Protein AF-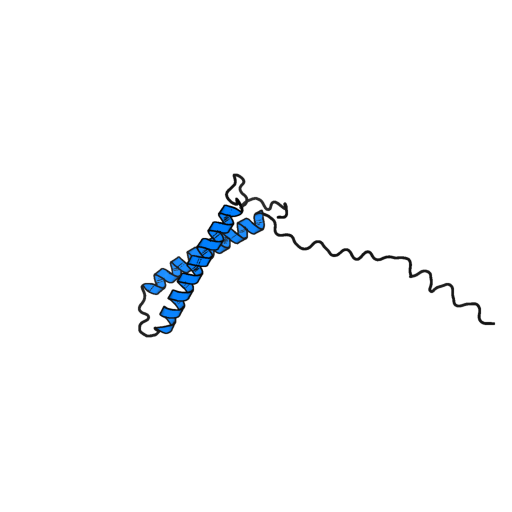A0A2D7N6R4-F1 (afdb_monomer)

Nearest PDB structures (foldseek):
  5n6x-assembly1_A  TM=8.632E-01  e=3.063E+00  Legionella pneumophila
  5n72-assembly1_A-2  TM=7.513E-01  e=3.063E+00  Legionella pneumophila
  6yvd-assembly1_D  TM=6.732E-01  e=7.021E+00  Saccharomyces cerevisiae S288C
  2p22-assembly1_B  TM=3.568E-01  e=1.518E+00  Saccharomyces cerevisiae

Foldseek 3Di:
DDDPDPDPVVVPPPDPPPPDDDPDQFQALLNLLVVLVVQLVVLVVLLVVLVVVVPDDPVVPVVVVVVSVVVNVVSVVSNVVSVVVNVVSVVVPPDPSVVDPDVHGD

Secondary structure (DSSP, 8-state):
----SSSSGGGGS------PPPPP-PPBHHHHHHHHHHHHHHHHHHHHHHHHHHTS--TT-HHHHHHHHHHHHHHHHHHHHHHHHHHHTTTTSSS-GGG-----B-

Radius of gyration: 28.55 Å; Cα contacts (8 Å, |Δi|>4): 63; chains: 1; bounding box: 86×55×48 Å

pLDDT: mean 77.22, std 19.18, range [37.94, 98.0]

Solvent-accessible surface area (backbone atoms only — not comparable to full-atom values): 6543 Å² total; per-residue (Å²): 139,90,88,85,86,85,72,76,79,73,75,74,76,77,73,80,77,78,80,71,77,76,79,75,90,68,61,20,56,28,54,52,43,50,48,30,54,52,54,26,48,51,29,54,52,49,49,60,52,48,57,61,52,68,78,50,92,47,86,92,40,60,65,58,53,56,52,49,54,52,52,47,57,53,35,54,54,49,26,53,50,28,48,52,50,34,60,73,68,50,55,79,59,97,52,66,46,96,77,34,91,46,81,56,62,111

Mean predicted aligned error: 13.86 Å

Sequence (106 aa):
MIKKLIVIATFLITHSVYVFAEPEPMMTKGDLCAYLSLSARQQTGFLSWATKQLDKDWSSDPLYLEALEIEIEIAEKKQTHYQSLFEFSKCHSDARWNERLIPDPI

Structure (mmCIF, N/CA/C/O backbone):
data_AF-A0A2D7N6R4-F1
#
_entry.id   AF-A0A2D7N6R4-F1
#
loop_
_atom_site.group_PDB
_atom_site.id
_atom_site.type_symbol
_atom_site.label_atom_id
_atom_site.label_alt_id
_atom_site.label_comp_id
_atom_site.label_asym_id
_atom_site.label_entity_id
_atom_site.label_seq_id
_atom_site.pdbx_PDB_ins_code
_atom_site.Cartn_x
_atom_site.Cartn_y
_atom_site.Cartn_z
_atom_site.occupancy
_atom_site.B_iso_or_equiv
_atom_site.auth_seq_id
_atom_site.auth_comp_id
_atom_site.auth_asym_id
_atom_site.auth_atom_id
_atom_site.pdbx_PDB_model_num
ATOM 1 N N . MET A 1 1 ? 69.002 -48.195 -1.400 1.00 37.94 1 MET A N 1
ATOM 2 C 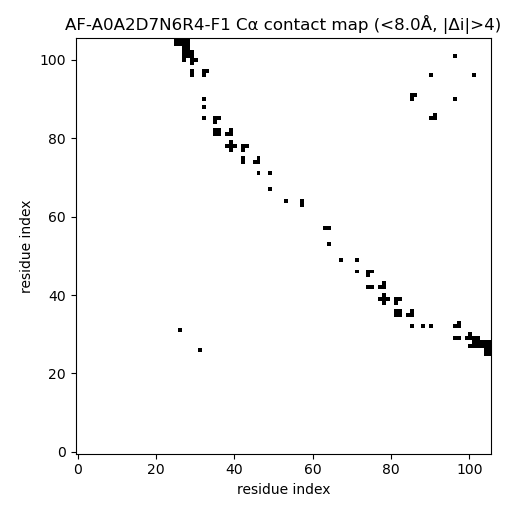CA . MET A 1 1 ? 68.634 -47.743 -2.763 1.00 37.94 1 MET A CA 1
ATOM 3 C C . MET A 1 1 ? 67.124 -47.525 -2.825 1.00 37.94 1 MET A C 1
ATOM 5 O O . MET A 1 1 ? 66.396 -48.446 -3.158 1.00 37.94 1 MET A O 1
ATOM 9 N N . ILE A 1 2 ? 66.641 -46.335 -2.458 1.00 46.91 2 ILE A N 1
ATOM 10 C CA . ILE A 1 2 ? 65.218 -45.969 -2.560 1.00 46.91 2 ILE A CA 1
ATOM 11 C C . ILE A 1 2 ? 65.124 -44.903 -3.650 1.00 46.91 2 ILE A C 1
ATOM 13 O O . ILE A 1 2 ? 65.399 -43.733 -3.414 1.00 46.91 2 ILE A O 1
ATOM 17 N N . LYS A 1 3 ? 64.833 -45.327 -4.880 1.00 46.31 3 LYS A N 1
ATOM 18 C CA . LYS A 1 3 ? 64.579 -44.435 -6.024 1.00 46.31 3 LYS A CA 1
ATOM 19 C C . LYS A 1 3 ? 63.466 -45.003 -6.901 1.00 46.31 3 LYS A C 1
ATOM 21 O O . LYS A 1 3 ? 63.667 -45.206 -8.087 1.00 46.31 3 LYS A O 1
ATOM 26 N N . LYS A 1 4 ? 62.306 -45.318 -6.326 1.00 51.47 4 LYS A N 1
ATOM 27 C CA . LYS A 1 4 ? 61.097 -45.639 -7.103 1.00 51.47 4 LYS A CA 1
ATOM 28 C C . LYS A 1 4 ? 59.850 -45.317 -6.288 1.00 51.47 4 LYS A C 1
ATOM 30 O O . LYS A 1 4 ? 59.217 -46.238 -5.802 1.00 51.47 4 LYS A O 1
ATOM 35 N N . LEU A 1 5 ? 59.541 -44.037 -6.070 1.00 52.00 5 LEU A N 1
ATOM 36 C CA . LEU A 1 5 ? 58.229 -43.637 -5.527 1.00 52.00 5 LEU A CA 1
ATOM 37 C C . LEU A 1 5 ? 57.915 -42.140 -5.689 1.00 52.00 5 LEU A C 1
ATOM 39 O O . LEU A 1 5 ? 57.169 -41.572 -4.906 1.00 52.00 5 LEU A O 1
ATOM 43 N N . ILE A 1 6 ? 58.471 -41.478 -6.707 1.00 54.69 6 ILE A N 1
ATOM 44 C CA . ILE A 1 6 ? 58.182 -40.059 -6.976 1.00 54.69 6 ILE A CA 1
ATOM 45 C C . ILE A 1 6 ? 57.926 -39.879 -8.471 1.00 54.69 6 ILE A C 1
ATOM 47 O O . ILE A 1 6 ? 58.724 -39.274 -9.171 1.00 54.69 6 ILE A O 1
ATOM 51 N N . VAL A 1 7 ? 56.864 -40.488 -9.000 1.00 53.94 7 VAL A N 1
ATOM 52 C CA . VAL A 1 7 ? 56.390 -40.145 -10.360 1.00 53.94 7 VAL A CA 1
ATOM 53 C C . VAL A 1 7 ? 54.862 -40.053 -10.440 1.00 53.94 7 VAL A C 1
ATOM 55 O O . VAL A 1 7 ? 54.341 -39.398 -11.329 1.00 53.94 7 VAL A O 1
ATOM 58 N N . ILE A 1 8 ? 54.111 -40.623 -9.492 1.00 51.47 8 ILE A N 1
ATOM 59 C CA . ILE A 1 8 ? 52.640 -40.643 -9.591 1.00 51.47 8 ILE A CA 1
ATOM 60 C C . ILE A 1 8 ? 51.991 -39.399 -8.950 1.00 51.47 8 ILE A C 1
ATOM 62 O O . ILE A 1 8 ? 50.902 -38.999 -9.345 1.00 51.47 8 ILE A O 1
ATOM 66 N N . ALA A 1 9 ? 52.670 -38.720 -8.018 1.00 50.69 9 ALA A N 1
ATOM 67 C CA . ALA A 1 9 ? 52.095 -37.576 -7.302 1.00 50.69 9 ALA A CA 1
ATOM 68 C C . ALA A 1 9 ? 52.045 -36.267 -8.118 1.00 50.69 9 ALA A C 1
ATOM 70 O O . ALA A 1 9 ? 51.284 -35.367 -7.779 1.00 50.69 9 ALA A O 1
ATOM 71 N N . THR A 1 10 ? 52.823 -36.141 -9.196 1.00 50.84 10 THR A N 1
ATOM 72 C CA . THR A 1 10 ? 52.881 -34.907 -10.000 1.00 50.84 10 THR A CA 1
ATOM 73 C C . THR A 1 10 ? 51.828 -34.834 -11.106 1.00 50.84 10 THR A C 1
ATOM 75 O O . THR A 1 10 ? 51.631 -33.760 -11.666 1.00 50.84 10 THR A O 1
ATOM 78 N N . PHE A 1 11 ? 51.108 -35.922 -11.405 1.00 46.97 11 PHE A N 1
ATOM 79 C CA . PHE A 1 11 ? 50.107 -35.935 -12.483 1.00 46.97 11 PHE A CA 1
ATOM 80 C C . PHE A 1 11 ? 48.728 -35.385 -12.073 1.00 46.97 11 PHE A C 1
ATOM 82 O O . PHE A 1 11 ? 47.860 -35.210 -12.922 1.00 46.97 11 PHE A O 1
ATOM 89 N N . LEU A 1 12 ? 48.512 -35.098 -10.785 1.00 49.56 12 LEU A N 1
ATOM 90 C CA . LEU A 1 12 ? 47.215 -34.649 -10.256 1.00 49.56 12 LEU A CA 1
ATOM 91 C C . LEU A 1 12 ? 47.110 -33.128 -10.039 1.00 49.56 12 LEU A C 1
ATOM 93 O O . LEU A 1 12 ? 46.054 -32.655 -9.638 1.00 49.56 12 LEU A O 1
ATOM 97 N N . ILE A 1 13 ? 48.164 -32.349 -10.315 1.00 53.47 13 ILE A N 1
ATOM 98 C CA . ILE A 1 13 ? 48.215 -30.911 -9.967 1.00 53.47 13 ILE A CA 1
ATOM 99 C C . ILE A 1 13 ? 47.835 -29.992 -11.154 1.00 53.47 13 ILE A C 1
ATOM 101 O O . ILE A 1 13 ? 47.801 -28.777 -11.014 1.00 53.47 13 ILE A O 1
ATOM 105 N N . THR A 1 14 ? 47.503 -30.525 -12.335 1.00 54.50 14 THR A N 1
ATOM 106 C CA . THR A 1 14 ? 47.311 -29.698 -13.549 1.00 54.50 14 THR A CA 1
ATOM 107 C C . THR A 1 14 ? 45.867 -29.380 -13.932 1.00 54.50 14 THR A C 1
ATOM 109 O O . THR A 1 14 ? 45.656 -28.713 -14.942 1.00 54.50 14 THR A O 1
ATOM 112 N N . HIS A 1 15 ? 44.865 -29.774 -13.147 1.00 53.84 15 HIS A N 1
ATOM 113 C CA . HIS A 1 15 ? 43.489 -29.357 -13.418 1.00 53.84 15 HIS A CA 1
ATOM 114 C C . HIS A 1 15 ? 43.136 -28.184 -12.513 1.00 53.84 15 HIS A C 1
ATOM 116 O O . HIS A 1 15 ? 42.643 -28.370 -11.401 1.00 53.84 15 HIS A O 1
ATOM 122 N N . SER A 1 16 ? 43.399 -26.963 -12.987 1.00 57.12 16 SER A N 1
ATOM 123 C CA . SER A 1 16 ? 42.779 -25.771 -12.414 1.00 57.12 16 SER A CA 1
ATOM 124 C C . SER A 1 16 ? 41.272 -25.901 -12.617 1.00 57.12 16 SER A C 1
ATOM 126 O O . SER A 1 16 ? 40.749 -25.588 -13.688 1.00 57.12 16 SER A O 1
ATOM 128 N N . VAL A 1 17 ? 40.578 -26.424 -11.609 1.00 59.84 17 VAL A N 1
ATOM 129 C CA . VAL A 1 17 ? 39.125 -26.340 -11.529 1.00 59.84 17 VAL A CA 1
ATOM 130 C C . VAL A 1 17 ? 38.818 -24.858 -11.372 1.00 59.84 17 VAL A C 1
ATOM 132 O O . VAL A 1 17 ? 38.947 -24.291 -10.290 1.00 59.84 17 VAL A O 1
ATOM 135 N N . TYR A 1 18 ? 38.503 -24.205 -12.486 1.00 61.12 18 TYR A N 1
ATOM 136 C CA . TYR A 1 18 ? 37.940 -22.868 -12.470 1.00 61.12 18 TYR A CA 1
ATOM 137 C C . TYR A 1 18 ? 36.563 -22.977 -11.816 1.00 61.12 18 TYR A C 1
ATOM 139 O O . TYR A 1 18 ? 35.589 -23.374 -12.452 1.00 61.12 18 TYR A O 1
ATOM 147 N N . VAL A 1 19 ? 36.496 -22.680 -10.519 1.00 60.41 19 VAL A N 1
ATOM 148 C CA . VAL A 1 19 ? 35.230 -22.463 -9.823 1.00 60.41 19 VAL A CA 1
ATOM 149 C C . VAL A 1 19 ? 34.728 -21.097 -10.276 1.00 60.41 19 VAL A C 1
ATOM 151 O O . VAL A 1 19 ? 35.142 -20.066 -9.752 1.00 60.41 19 VAL A O 1
ATOM 154 N N . PHE A 1 20 ? 33.890 -21.083 -11.307 1.00 63.00 20 PHE A N 1
ATOM 155 C CA . PHE A 1 20 ? 33.067 -19.919 -11.597 1.00 63.00 20 PHE A CA 1
ATOM 156 C C . PHE A 1 20 ? 31.922 -19.915 -10.587 1.00 63.00 20 PHE A C 1
ATOM 158 O O . PHE A 1 20 ? 31.200 -20.905 -10.473 1.00 63.00 20 PHE A O 1
ATOM 165 N N . ALA A 1 21 ? 31.776 -18.825 -9.833 1.00 67.50 21 ALA A N 1
ATOM 166 C CA . ALA A 1 21 ? 30.524 -18.575 -9.136 1.00 67.50 21 ALA A CA 1
ATOM 167 C C . ALA A 1 21 ? 29.420 -18.486 -10.197 1.00 67.50 21 ALA A C 1
ATOM 169 O O . ALA A 1 21 ? 29.598 -17.798 -11.208 1.00 67.50 21 ALA A O 1
ATOM 170 N N . GLU A 1 22 ? 28.317 -19.210 -10.002 1.00 64.62 22 GLU A N 1
ATOM 171 C CA . GLU A 1 22 ? 27.128 -18.988 -10.820 1.00 64.62 22 GLU A CA 1
ATOM 172 C C . GLU A 1 22 ? 26.733 -17.508 -10.702 1.00 64.62 22 GLU A C 1
ATOM 174 O O . GLU A 1 22 ? 26.821 -16.945 -9.606 1.00 64.62 22 GLU A O 1
ATOM 179 N N . PRO A 1 23 ? 26.364 -16.846 -11.812 1.00 67.62 23 PRO A N 1
ATOM 180 C CA . PRO A 1 23 ? 25.920 -15.463 -11.751 1.00 67.62 23 PRO A CA 1
ATOM 181 C C . PRO A 1 23 ? 24.723 -15.371 -10.804 1.00 67.62 23 PRO A C 1
ATOM 183 O O . PRO A 1 23 ? 23.789 -16.170 -10.908 1.00 67.62 23 PRO A O 1
ATOM 186 N N . GLU A 1 24 ? 24.759 -14.415 -9.873 1.00 66.62 24 GLU A N 1
ATOM 187 C CA . GLU A 1 24 ? 23.636 -14.207 -8.962 1.00 66.62 24 GLU A CA 1
ATOM 188 C C . GLU A 1 24 ? 22.355 -13.947 -9.767 1.00 66.62 24 GLU A C 1
ATOM 190 O O . GLU A 1 24 ? 22.414 -13.279 -10.808 1.00 66.62 24 GLU A O 1
ATOM 195 N N . PRO A 1 25 ? 21.196 -14.469 -9.324 1.00 65.62 25 PRO A N 1
ATOM 196 C CA . PRO A 1 25 ? 19.935 -14.201 -9.994 1.00 65.62 25 PRO A CA 1
ATOM 197 C C . PRO A 1 25 ? 19.675 -12.692 -9.975 1.00 65.62 25 PRO A C 1
ATOM 199 O O . PRO A 1 25 ? 19.346 -12.113 -8.941 1.00 65.62 25 PRO A O 1
ATOM 202 N N . MET A 1 26 ? 19.851 -12.050 -11.129 1.00 69.19 26 MET A N 1
ATOM 203 C CA . MET A 1 26 ? 19.621 -10.620 -11.279 1.00 69.19 26 MET A CA 1
ATOM 204 C C . MET A 1 26 ? 18.128 -10.360 -11.456 1.00 69.19 26 MET A C 1
ATOM 206 O O . MET A 1 26 ? 17.475 -10.978 -12.297 1.00 69.19 26 MET A O 1
ATOM 210 N N . MET A 1 27 ? 17.589 -9.437 -10.659 1.00 75.44 27 MET A N 1
ATOM 211 C CA . MET A 1 27 ? 16.213 -8.975 -10.809 1.00 75.44 27 MET A CA 1
ATOM 212 C C . MET A 1 27 ? 16.073 -8.262 -12.154 1.00 75.44 27 MET A C 1
ATOM 214 O O . MET A 1 27 ? 16.829 -7.336 -12.455 1.00 75.44 27 MET A O 1
ATOM 218 N N . THR A 1 28 ? 15.103 -8.678 -12.964 1.00 81.00 28 THR A N 1
ATOM 219 C CA . THR A 1 28 ? 14.825 -7.995 -14.228 1.00 81.00 28 THR A CA 1
ATOM 220 C C . THR A 1 28 ? 14.002 -6.734 -13.991 1.00 81.00 28 THR A C 1
ATOM 222 O O . THR A 1 28 ? 13.317 -6.587 -12.972 1.00 81.00 28 THR A O 1
ATOM 225 N N . LYS A 1 29 ? 13.983 -5.826 -14.973 1.00 80.75 29 LYS A N 1
ATOM 226 C CA . LYS A 1 29 ? 13.067 -4.673 -14.929 1.00 80.75 29 LYS A CA 1
ATOM 227 C C . LYS A 1 29 ? 11.597 -5.102 -14.811 1.00 80.75 29 LYS A C 1
ATOM 229 O O . LYS A 1 29 ? 10.820 -4.441 -14.122 1.00 80.75 29 LYS A O 1
ATOM 234 N N . GLY A 1 30 ? 11.223 -6.211 -15.454 1.00 78.38 30 GLY A N 1
ATOM 235 C CA . GLY A 1 30 ? 9.884 -6.793 -15.343 1.00 78.38 30 GLY A CA 1
ATOM 236 C C . GLY A 1 30 ? 9.564 -7.227 -13.912 1.00 78.38 30 GLY A C 1
ATOM 237 O O . GLY A 1 30 ? 8.512 -6.859 -13.387 1.00 78.38 30 GLY A O 1
ATOM 238 N N . ASP A 1 31 ? 10.498 -7.924 -13.261 1.00 82.38 31 ASP A N 1
ATOM 239 C CA . ASP A 1 31 ? 10.350 -8.384 -11.875 1.00 82.38 31 ASP A CA 1
ATOM 240 C C . ASP A 1 31 ? 10.225 -7.212 -10.899 1.00 82.38 31 ASP A C 1
ATOM 242 O O . ASP A 1 31 ? 9.345 -7.220 -10.036 1.00 82.38 31 ASP A O 1
ATOM 246 N N . LEU A 1 32 ? 11.040 -6.164 -11.073 1.00 85.12 32 LEU A N 1
ATOM 247 C CA . LEU A 1 32 ? 10.942 -4.950 -10.264 1.00 85.12 32 LEU A CA 1
ATOM 248 C C . LEU A 1 32 ? 9.567 -4.290 -10.418 1.00 85.12 32 LEU A C 1
ATOM 250 O O . LEU A 1 32 ? 8.915 -3.970 -9.425 1.00 85.12 32 LEU A O 1
ATOM 254 N N . CYS A 1 33 ? 9.094 -4.100 -11.650 1.00 85.88 33 CYS A N 1
ATOM 255 C CA . CYS A 1 33 ? 7.795 -3.473 -11.888 1.00 85.88 33 CYS A CA 1
ATOM 256 C C . CYS A 1 33 ? 6.632 -4.323 -11.350 1.00 85.88 33 CYS A C 1
ATOM 258 O O . CYS A 1 33 ? 5.687 -3.778 -10.768 1.00 85.88 33 CYS A O 1
ATOM 260 N N . ALA A 1 34 ? 6.707 -5.650 -11.488 1.00 84.56 34 ALA A N 1
ATOM 261 C CA . ALA A 1 34 ? 5.736 -6.572 -10.909 1.00 84.56 34 ALA A CA 1
ATOM 262 C C . ALA A 1 34 ? 5.710 -6.453 -9.379 1.00 84.56 34 ALA A C 1
ATOM 264 O O . ALA A 1 34 ? 4.639 -6.245 -8.806 1.00 84.56 34 ALA A O 1
ATOM 265 N N . TYR A 1 35 ? 6.879 -6.489 -8.734 1.00 89.56 35 TYR A N 1
ATOM 266 C CA . TYR A 1 35 ? 7.025 -6.312 -7.292 1.00 89.56 35 TYR A CA 1
ATOM 267 C C . TYR A 1 35 ? 6.411 -4.991 -6.817 1.00 89.56 35 TYR A C 1
ATOM 269 O O . TYR A 1 35 ? 5.503 -5.001 -5.989 1.00 89.56 35 TYR A O 1
ATOM 277 N N . LEU A 1 36 ? 6.827 -3.862 -7.398 1.00 90.56 36 LEU A N 1
ATOM 278 C CA . LEU A 1 36 ? 6.350 -2.536 -6.999 1.00 90.56 36 LEU A CA 1
ATOM 279 C C . LEU A 1 36 ? 4.826 -2.402 -7.151 1.00 90.56 36 LEU A C 1
ATOM 281 O O . LEU A 1 36 ? 4.152 -1.905 -6.245 1.00 90.56 36 LEU A O 1
ATOM 285 N N . SER A 1 37 ? 4.265 -2.894 -8.263 1.00 86.75 37 SER A N 1
ATOM 286 C CA . SER A 1 37 ? 2.815 -2.854 -8.498 1.00 86.75 37 SER A CA 1
ATOM 287 C C . SER A 1 37 ? 2.030 -3.724 -7.511 1.00 86.75 37 SER A C 1
ATOM 289 O O . SER A 1 37 ? 0.997 -3.296 -6.986 1.00 86.75 37 SER A O 1
ATOM 291 N N . LEU A 1 38 ? 2.527 -4.929 -7.216 1.00 89.56 38 LEU A N 1
ATOM 292 C CA . LEU A 1 38 ? 1.900 -5.846 -6.274 1.00 89.56 38 LEU A CA 1
ATOM 293 C C . LEU A 1 38 ? 1.949 -5.280 -4.854 1.00 89.56 38 LEU A C 1
ATOM 295 O O . LEU A 1 38 ? 0.921 -5.258 -4.176 1.00 89.56 38 LEU A O 1
ATOM 299 N N . SER A 1 39 ? 3.107 -4.779 -4.423 1.00 92.62 39 SER A N 1
ATOM 300 C CA . SER A 1 39 ? 3.290 -4.189 -3.099 1.00 92.62 39 SER A CA 1
ATOM 301 C C . SER A 1 39 ? 2.373 -2.984 -2.883 1.00 92.62 39 SER A C 1
ATOM 303 O O . SER A 1 39 ? 1.685 -2.923 -1.863 1.00 92.62 39 SER A O 1
ATOM 305 N N . ALA A 1 40 ? 2.267 -2.073 -3.858 1.00 90.00 40 ALA A N 1
ATOM 306 C CA . ALA A 1 40 ? 1.340 -0.939 -3.785 1.00 90.00 40 ALA A CA 1
ATOM 307 C C . ALA A 1 40 ? -0.134 -1.390 -3.701 1.00 90.00 40 ALA A C 1
ATOM 309 O O . ALA A 1 40 ? -0.926 -0.856 -2.914 1.00 90.00 40 ALA A O 1
ATOM 310 N N . ARG A 1 41 ? -0.516 -2.415 -4.476 1.00 90.31 41 ARG A N 1
ATOM 311 C CA . ARG A 1 41 ? -1.875 -2.977 -4.451 1.00 90.31 41 ARG A CA 1
ATOM 312 C C . ARG A 1 41 ? -2.203 -3.639 -3.114 1.00 90.31 41 ARG A C 1
ATOM 314 O O . ARG A 1 41 ? -3.322 -3.486 -2.630 1.00 90.31 41 ARG A O 1
ATOM 321 N N . GLN A 1 42 ? -1.250 -4.345 -2.509 1.00 93.38 42 GLN A N 1
ATOM 322 C CA . GLN A 1 42 ? -1.422 -4.943 -1.184 1.00 93.38 42 GLN A CA 1
ATOM 323 C C . GLN A 1 42 ? -1.694 -3.875 -0.120 1.00 93.38 42 GLN A C 1
ATOM 325 O O . GLN A 1 42 ? -2.637 -4.042 0.652 1.00 93.38 42 GLN A O 1
ATOM 330 N N . GLN A 1 43 ? -0.958 -2.753 -0.132 1.00 95.75 43 GLN A N 1
ATOM 331 C CA . GLN A 1 43 ? -1.226 -1.646 0.798 1.00 95.75 43 GLN A CA 1
ATOM 332 C C . GLN A 1 43 ? -2.625 -1.058 0.583 1.00 95.75 43 GLN A C 1
ATOM 334 O O . GLN A 1 43 ? -3.365 -0.855 1.537 1.00 95.75 43 GLN A O 1
ATOM 339 N N . THR A 1 44 ? -3.039 -0.883 -0.674 1.00 93.75 44 THR A N 1
ATOM 340 C CA . THR A 1 44 ? -4.394 -0.404 -1.010 1.00 93.75 44 THR A CA 1
ATOM 341 C C . THR A 1 44 ? -5.483 -1.331 -0.452 1.00 93.75 44 THR A C 1
ATOM 343 O O . THR A 1 44 ? -6.489 -0.872 0.091 1.00 93.75 44 THR A O 1
ATOM 346 N N . GLY A 1 45 ? -5.287 -2.650 -0.567 1.00 95.44 45 GLY A N 1
ATOM 347 C CA . GLY A 1 45 ? -6.209 -3.648 -0.024 1.00 95.44 45 GLY A CA 1
ATOM 348 C C . GLY A 1 45 ? -6.276 -3.620 1.503 1.00 95.44 45 GLY A C 1
ATOM 349 O O . GLY A 1 45 ? -7.374 -3.650 2.060 1.00 95.44 45 GLY A O 1
ATOM 350 N N . PHE A 1 46 ? -5.121 -3.513 2.166 1.00 97.38 46 PHE A N 1
ATOM 351 C CA . PHE A 1 46 ? -5.048 -3.360 3.618 1.00 97.38 46 PHE A CA 1
ATOM 352 C C . PHE A 1 46 ? -5.766 -2.092 4.087 1.00 97.38 46 PHE A C 1
ATOM 354 O O . PHE A 1 46 ? -6.641 -2.191 4.940 1.00 97.38 46 PHE A O 1
ATOM 361 N N . LEU A 1 47 ? -5.480 -0.934 3.484 1.00 97.19 47 LEU A N 1
ATOM 362 C CA . LEU A 1 47 ? -6.113 0.338 3.843 1.00 97.19 47 LEU A CA 1
ATOM 363 C C . LEU A 1 47 ? -7.637 0.263 3.703 1.00 97.19 47 LEU A C 1
ATOM 365 O O . LEU A 1 47 ? -8.359 0.629 4.622 1.00 97.19 47 LEU A O 1
ATOM 369 N N . SER A 1 48 ? -8.140 -0.322 2.610 1.00 97.00 48 SER A N 1
ATOM 370 C CA . SER A 1 48 ? -9.583 -0.529 2.428 1.00 97.00 48 SER A CA 1
ATOM 371 C C . SER A 1 48 ? -10.206 -1.430 3.502 1.00 97.00 48 SER A C 1
ATOM 373 O O . SER A 1 48 ? -11.345 -1.208 3.919 1.00 97.00 48 SER A O 1
ATOM 375 N N . TRP A 1 49 ? -9.490 -2.464 3.946 1.00 97.50 49 TRP A N 1
ATOM 376 C CA . TRP A 1 49 ? -9.931 -3.308 5.055 1.00 97.50 49 TRP A CA 1
ATOM 377 C C . TRP A 1 49 ? -9.882 -2.563 6.395 1.00 97.50 49 TRP A C 1
ATOM 379 O O . TRP A 1 49 ? -10.819 -2.696 7.186 1.00 97.50 49 TRP A O 1
ATOM 389 N N . ALA A 1 50 ? -8.834 -1.773 6.625 1.00 96.56 50 ALA A N 1
ATOM 390 C CA . ALA A 1 50 ? -8.594 -1.038 7.857 1.00 96.56 50 ALA A CA 1
ATOM 391 C C . ALA A 1 50 ? -9.643 0.061 8.066 1.00 96.56 50 ALA A C 1
ATOM 393 O O . ALA A 1 50 ? -10.219 0.143 9.146 1.00 96.56 50 ALA A O 1
ATOM 394 N N . THR A 1 51 ? -10.016 0.802 7.014 1.00 93.75 51 THR A N 1
ATOM 395 C CA . THR A 1 51 ? -11.123 1.775 7.072 1.00 93.75 51 THR A CA 1
ATOM 396 C C . THR A 1 51 ? -12.422 1.124 7.553 1.00 93.75 51 THR A C 1
ATOM 398 O O . THR A 1 51 ? -13.108 1.672 8.405 1.00 93.75 51 THR A O 1
ATOM 401 N N . LYS A 1 52 ? -12.728 -0.099 7.097 1.00 95.50 52 LYS A N 1
ATOM 402 C CA . L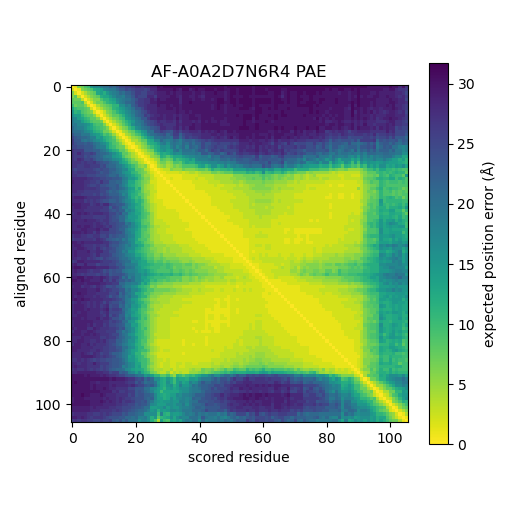YS A 1 52 ? -13.914 -0.842 7.562 1.00 95.50 52 LYS A CA 1
ATOM 403 C C . LYS A 1 52 ? -13.801 -1.321 9.008 1.00 95.50 52 LYS A C 1
ATOM 405 O O . LYS A 1 52 ? -14.821 -1.648 9.608 1.00 95.50 52 LYS A O 1
ATOM 410 N N . GLN A 1 53 ? -12.586 -1.478 9.536 1.00 95.06 53 GLN A N 1
ATOM 411 C CA . GLN A 1 53 ? -12.410 -1.780 10.954 1.00 95.06 53 GLN A CA 1
ATOM 412 C C . GLN A 1 53 ? -12.628 -0.530 11.804 1.00 95.06 53 GLN A C 1
ATOM 414 O O . GLN A 1 53 ? -13.228 -0.666 12.861 1.00 95.06 53 GLN A O 1
ATOM 419 N N . LEU A 1 54 ? -12.224 0.658 11.342 1.00 91.75 54 LEU A N 1
ATOM 420 C CA . LEU A 1 54 ? -12.444 1.915 12.070 1.00 91.75 54 LEU A CA 1
ATOM 421 C C . LEU A 1 54 ? -13.933 2.244 12.280 1.00 91.75 54 LEU A C 1
ATOM 423 O O . LEU A 1 54 ? -14.280 2.874 13.270 1.00 91.75 54 LEU A O 1
ATOM 427 N N . ASP A 1 55 ? -14.817 1.762 11.403 1.00 92.38 55 ASP A N 1
ATOM 428 C CA . ASP A 1 55 ? -16.273 1.926 11.548 1.00 92.38 55 ASP A CA 1
ATOM 429 C C . ASP A 1 55 ? -16.903 1.017 12.627 1.00 92.38 55 ASP A C 1
ATOM 431 O O . ASP A 1 55 ? -18.104 1.107 12.898 1.00 92.38 55 ASP A O 1
ATOM 435 N N . LYS A 1 56 ? -16.137 0.089 13.215 1.00 93.06 56 LYS A N 1
ATOM 436 C CA . LYS A 1 56 ? -16.627 -0.843 14.241 1.00 93.06 56 LYS A CA 1
ATOM 437 C C . LYS A 1 56 ? -16.382 -0.311 15.649 1.00 93.06 56 LYS A C 1
ATOM 439 O O . LYS A 1 56 ? -15.464 0.463 15.894 1.00 93.06 56 LYS A O 1
ATOM 444 N N . ASP A 1 57 ? -17.183 -0.799 16.592 1.00 92.88 57 ASP A N 1
ATOM 445 C CA . ASP A 1 57 ? -16.984 -0.519 18.011 1.00 92.88 57 ASP A CA 1
ATOM 446 C C . ASP A 1 57 ? -15.838 -1.370 18.580 1.00 92.88 57 ASP A C 1
ATOM 448 O O . ASP A 1 57 ? -15.941 -2.596 18.668 1.00 92.88 57 ASP A O 1
ATOM 452 N N . TRP A 1 58 ? -14.756 -0.694 18.969 1.00 92.81 58 TRP A N 1
ATOM 453 C CA . TRP A 1 58 ? -13.587 -1.264 19.645 1.00 92.81 58 TRP A CA 1
ATOM 454 C C . TRP A 1 58 ? -13.420 -0.722 21.068 1.00 92.81 58 TRP A C 1
ATOM 456 O O . TRP A 1 58 ? -12.338 -0.802 21.641 1.00 92.81 58 TRP A O 1
ATOM 466 N N . SER A 1 59 ? -14.477 -0.178 21.676 1.00 91.00 59 SER A N 1
ATOM 467 C CA . SER A 1 59 ? -14.419 0.374 23.038 1.00 91.00 59 SER A CA 1
ATOM 468 C C . SER A 1 59 ? -13.955 -0.638 24.095 1.00 91.00 59 SER A C 1
ATOM 470 O O . SER A 1 59 ? -13.378 -0.251 25.111 1.00 91.00 59 SER A O 1
ATOM 472 N N . SER A 1 60 ? -14.160 -1.936 23.851 1.00 94.19 60 SER A N 1
ATOM 473 C CA . SER A 1 60 ? -13.669 -3.023 24.703 1.00 94.19 60 SER A CA 1
ATOM 474 C C . SER A 1 60 ? -12.181 -3.350 24.523 1.00 94.19 60 SER A C 1
ATOM 476 O O . SER A 1 60 ? -11.634 -4.082 25.344 1.00 94.19 60 SER A O 1
ATOM 478 N N . ASP A 1 61 ? -11.541 -2.856 23.460 1.00 93.94 61 ASP A N 1
ATOM 479 C CA .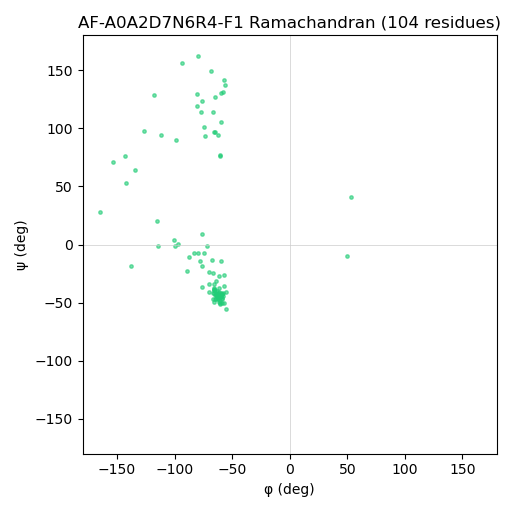 ASP A 1 61 ? -10.124 -3.076 23.148 1.00 93.94 61 ASP A CA 1
ATOM 480 C C . ASP A 1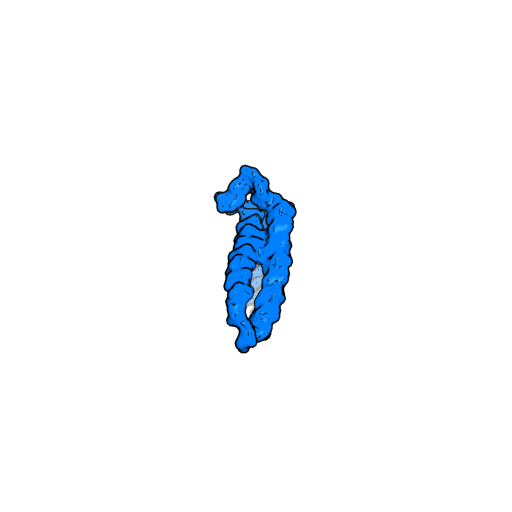 61 ? -9.490 -1.812 22.525 1.00 93.94 61 ASP A C 1
ATOM 482 O O . ASP A 1 61 ? -9.274 -1.731 21.312 1.00 93.94 61 ASP A O 1
ATOM 486 N N . PRO A 1 62 ? -9.193 -0.785 23.341 1.00 90.69 62 PRO A N 1
ATOM 487 C CA . PRO A 1 62 ? -8.611 0.463 22.849 1.00 90.69 62 PRO A CA 1
ATOM 488 C C . PRO A 1 62 ? -7.185 0.290 22.303 1.00 90.69 62 PRO A C 1
ATOM 490 O O . PRO A 1 62 ? -6.770 1.066 21.445 1.00 90.69 62 PRO A O 1
ATOM 493 N N . LEU A 1 63 ? -6.446 -0.733 22.755 1.00 95.81 63 LEU A N 1
ATOM 494 C CA . LEU A 1 63 ? -5.096 -1.020 22.256 1.00 95.81 63 LEU A CA 1
ATOM 495 C C . LEU A 1 63 ? -5.128 -1.542 20.819 1.00 95.81 63 LEU A C 1
ATOM 497 O O . LEU A 1 63 ? -4.228 -1.237 20.038 1.00 95.81 63 LEU A O 1
ATOM 501 N N . TYR A 1 64 ? -6.167 -2.296 20.452 1.00 94.81 64 TYR A N 1
ATOM 502 C CA . TYR A 1 64 ? -6.384 -2.685 19.062 1.00 94.81 64 TYR A CA 1
ATOM 503 C C . TYR A 1 64 ? -6.554 -1.463 18.153 1.00 94.81 64 TYR A C 1
ATOM 505 O O . TYR A 1 64 ? -5.958 -1.424 17.078 1.00 94.81 64 TYR A O 1
ATOM 513 N N . LEU A 1 65 ? -7.335 -0.465 18.584 1.00 93.44 65 LEU A N 1
ATOM 514 C CA . LEU A 1 65 ? -7.561 0.748 17.797 1.00 93.44 65 LEU A CA 1
ATOM 515 C C . LEU A 1 65 ? -6.265 1.548 17.614 1.00 93.44 65 LEU A C 1
ATOM 517 O O . LEU A 1 65 ? -5.935 1.903 16.487 1.00 93.44 65 LEU A O 1
ATOM 521 N N . GLU A 1 66 ? -5.500 1.751 18.689 1.00 94.12 66 GLU A N 1
ATOM 522 C CA . GLU A 1 66 ? -4.202 2.437 18.629 1.00 94.12 66 GLU A CA 1
ATOM 523 C C . GLU A 1 66 ? -3.226 1.716 17.683 1.00 94.12 66 GLU A C 1
ATOM 525 O O . GLU A 1 66 ? -2.603 2.334 16.819 1.00 94.12 66 GLU A O 1
ATOM 530 N N . ALA A 1 67 ? -3.132 0.386 17.784 1.00 96.94 67 ALA A N 1
ATOM 531 C CA . ALA A 1 67 ? -2.294 -0.405 16.889 1.00 96.94 67 ALA A CA 1
ATOM 532 C C . ALA A 1 67 ? -2.759 -0.309 15.426 1.00 96.94 67 ALA A C 1
ATOM 534 O O . ALA A 1 67 ? -1.934 -0.204 14.518 1.00 96.94 67 ALA A O 1
ATOM 535 N N . LEU A 1 68 ? -4.073 -0.323 15.186 1.00 96.50 68 LEU A N 1
ATOM 536 C CA . LEU A 1 68 ? -4.642 -0.203 13.848 1.00 96.50 68 LEU A CA 1
ATOM 537 C C . LEU A 1 68 ? -4.333 1.162 13.218 1.00 96.50 68 LEU A C 1
ATOM 539 O O . LEU A 1 68 ? -3.974 1.209 12.044 1.00 96.50 68 LEU A O 1
ATOM 543 N N . GLU A 1 69 ? -4.436 2.253 13.978 1.00 95.69 69 GLU A N 1
ATOM 544 C CA . GLU A 1 69 ? -4.095 3.603 13.511 1.00 95.69 69 GLU A CA 1
ATOM 545 C C . GLU A 1 69 ? -2.619 3.707 13.096 1.00 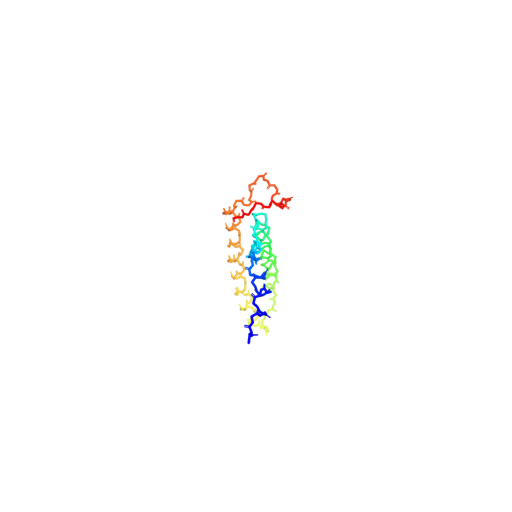95.69 69 GLU A C 1
ATOM 547 O O . GLU A 1 69 ? -2.312 4.227 12.020 1.00 95.69 69 GLU A O 1
ATOM 552 N N . ILE A 1 70 ? -1.708 3.131 13.888 1.00 97.38 70 ILE A N 1
ATOM 553 C CA . ILE A 1 70 ? -0.274 3.079 13.562 1.00 97.38 70 ILE A CA 1
ATOM 554 C C . ILE A 1 70 ? -0.031 2.283 12.272 1.00 97.38 70 ILE A C 1
ATOM 556 O O . ILE A 1 70 ? 0.718 2.719 11.393 1.00 97.38 70 ILE A O 1
ATOM 560 N N . GLU A 1 71 ? -0.663 1.117 12.126 1.00 97.69 71 GLU A N 1
ATOM 561 C CA . GLU A 1 71 ? -0.509 0.287 10.927 1.00 97.69 71 GLU A CA 1
ATOM 562 C C . GLU A 1 71 ? -1.083 0.965 9.673 1.00 97.69 71 GLU A C 1
ATOM 564 O O . GLU A 1 71 ? -0.507 0.836 8.589 1.00 97.69 71 GLU A O 1
ATOM 569 N N . ILE A 1 72 ? -2.168 1.738 9.802 1.00 98.00 72 ILE A N 1
ATOM 570 C CA . ILE A 1 72 ? -2.699 2.578 8.717 1.00 98.00 72 ILE A CA 1
ATOM 571 C C . ILE A 1 72 ? -1.650 3.603 8.278 1.00 98.00 72 ILE A C 1
ATOM 573 O O . ILE A 1 72 ? -1.323 3.653 7.091 1.00 98.00 72 ILE A O 1
ATOM 577 N N . GLU A 1 73 ? -1.060 4.356 9.211 1.00 97.75 73 GLU A N 1
ATOM 578 C CA . GLU A 1 73 ? -0.038 5.361 8.887 1.00 97.75 73 GLU A CA 1
ATOM 579 C C . GLU A 1 73 ? 1.170 4.730 8.169 1.00 97.75 73 GLU A C 1
ATOM 581 O O . GLU A 1 73 ? 1.695 5.258 7.180 1.00 97.75 73 GLU A O 1
ATOM 586 N N . ILE A 1 74 ? 1.615 3.560 8.635 1.00 97.69 74 ILE A N 1
ATOM 587 C CA . ILE A 1 74 ? 2.708 2.811 8.007 1.00 97.69 74 ILE A CA 1
ATOM 588 C C . ILE A 1 74 ? 2.317 2.366 6.591 1.00 97.69 74 ILE A C 1
ATOM 590 O O . ILE A 1 74 ? 3.132 2.472 5.666 1.00 97.69 74 ILE A O 1
ATOM 594 N N . ALA A 1 75 ? 1.098 1.862 6.402 1.00 97.38 75 ALA A N 1
ATOM 595 C CA . ALA A 1 75 ? 0.617 1.393 5.109 1.00 97.38 75 ALA A CA 1
ATOM 596 C C . ALA A 1 75 ? 0.477 2.531 4.086 1.00 97.38 75 ALA A C 1
ATOM 598 O O . ALA A 1 75 ? 0.872 2.347 2.933 1.00 97.38 75 ALA A O 1
ATOM 599 N N . GLU A 1 76 ? 0.012 3.716 4.489 1.00 96.94 76 GLU A N 1
ATOM 600 C CA . GLU A 1 76 ? -0.055 4.908 3.626 1.00 96.94 76 GLU A CA 1
ATOM 601 C C . GLU A 1 76 ? 1.338 5.351 3.158 1.00 96.94 76 GLU A C 1
ATOM 603 O O . GLU A 1 76 ? 1.570 5.584 1.963 1.00 96.94 76 GLU A O 1
ATOM 608 N N . LYS A 1 77 ? 2.313 5.389 4.079 1.00 97.25 77 LYS A N 1
ATOM 609 C CA . LYS A 1 77 ? 3.715 5.691 3.745 1.00 97.25 77 LYS A CA 1
ATOM 610 C C . LYS A 1 77 ? 4.291 4.665 2.773 1.00 97.25 77 LYS A C 1
ATOM 612 O O . LYS A 1 77 ? 4.932 5.041 1.790 1.00 97.25 77 LYS A O 1
ATOM 617 N N . LYS A 1 78 ? 4.046 3.372 3.011 1.00 95.94 78 LYS A N 1
ATOM 618 C CA . LYS A 1 78 ? 4.486 2.286 2.119 1.00 95.94 78 LYS A CA 1
ATOM 619 C C . LYS A 1 78 ? 3.833 2.384 0.744 1.00 95.94 78 LYS A C 1
ATOM 621 O O . LYS A 1 78 ? 4.523 2.236 -0.259 1.00 95.94 78 LYS A O 1
ATOM 626 N N . GLN A 1 79 ? 2.529 2.648 0.680 1.00 94.19 79 GLN A N 1
ATOM 627 C CA . GLN A 1 79 ? 1.805 2.80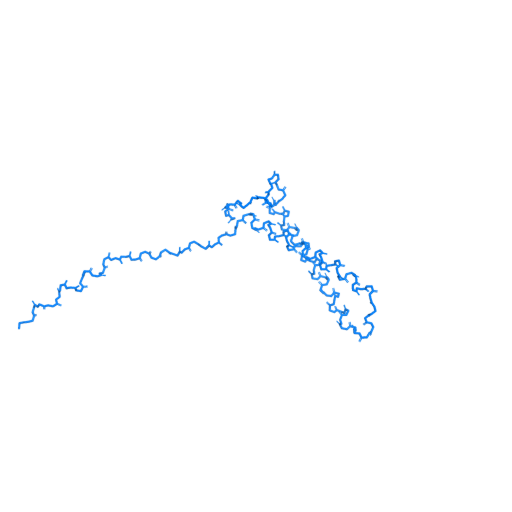1 -0.581 1.00 94.19 79 GLN A CA 1
ATOM 628 C C . GLN A 1 79 ? 2.416 3.927 -1.416 1.00 94.19 79 GLN A C 1
ATOM 630 O O . GLN A 1 79 ? 2.773 3.700 -2.572 1.00 94.19 79 GLN A O 1
ATOM 635 N N . THR A 1 80 ? 2.611 5.095 -0.798 1.00 93.50 80 THR A N 1
ATOM 636 C CA . THR A 1 80 ? 3.240 6.258 -1.435 1.00 93.50 80 THR A CA 1
ATOM 637 C C . THR A 1 80 ? 4.647 5.916 -1.919 1.00 93.50 80 THR A C 1
ATOM 639 O O . THR A 1 80 ? 4.983 6.165 -3.073 1.00 93.50 80 THR A O 1
ATOM 642 N N . HIS A 1 81 ? 5.454 5.269 -1.074 1.00 94.94 81 HIS A N 1
ATOM 643 C CA . HIS A 1 81 ? 6.811 4.851 -1.422 1.00 94.94 81 HIS A CA 1
ATOM 644 C C . HIS A 1 81 ? 6.850 3.935 -2.655 1.00 94.94 81 HIS A C 1
ATOM 646 O O . HIS A 1 81 ? 7.599 4.202 -3.597 1.00 94.94 81 HIS A O 1
ATOM 652 N N . TYR A 1 82 ? 6.027 2.883 -2.688 1.00 92.62 82 TYR A N 1
ATOM 653 C CA . TYR A 1 82 ? 5.988 1.960 -3.824 1.00 92.62 82 TYR A CA 1
ATOM 654 C C . TYR A 1 82 ? 5.469 2.625 -5.101 1.00 92.62 82 TYR A C 1
ATOM 656 O O . TYR A 1 82 ? 5.996 2.347 -6.176 1.00 92.62 82 TYR A O 1
ATOM 664 N N . GLN A 1 83 ? 4.486 3.524 -4.999 1.00 88.06 83 GLN A N 1
ATOM 665 C CA . GLN A 1 83 ? 3.991 4.297 -6.142 1.00 88.06 83 GLN A CA 1
ATOM 666 C C . GLN A 1 83 ? 5.072 5.229 -6.702 1.00 88.06 83 GLN A C 1
ATOM 668 O O . GLN A 1 83 ? 5.336 5.200 -7.902 1.00 88.06 83 GLN A O 1
ATOM 673 N N . SER A 1 84 ? 5.775 5.972 -5.841 1.00 90.56 84 SER A N 1
ATOM 674 C CA . SER A 1 84 ? 6.890 6.827 -6.265 1.00 90.56 84 SER A CA 1
ATOM 675 C C . S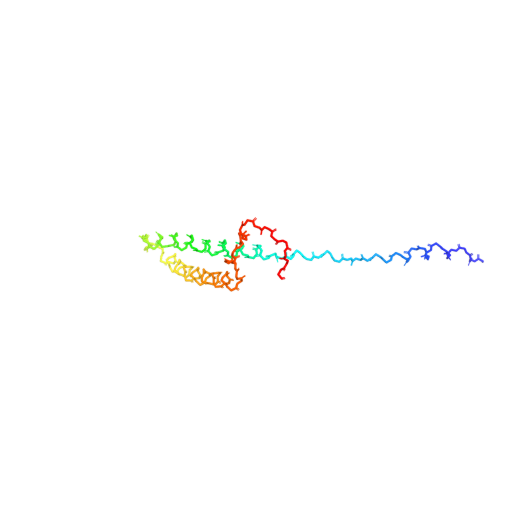ER A 1 84 ? 8.006 6.027 -6.940 1.00 90.56 84 SER A C 1
ATOM 677 O O . SER A 1 84 ? 8.534 6.447 -7.969 1.00 90.56 84 SER A O 1
ATOM 679 N N . LEU A 1 85 ? 8.354 4.850 -6.405 1.00 90.06 85 LEU A N 1
ATOM 680 C CA . LEU A 1 85 ? 9.341 3.969 -7.034 1.00 90.06 85 LEU A CA 1
ATOM 681 C C . LEU A 1 85 ? 8.861 3.427 -8.383 1.00 90.06 85 LEU A C 1
ATOM 683 O O . LEU A 1 85 ? 9.664 3.312 -9.310 1.00 90.06 85 LEU A O 1
ATOM 687 N N . PHE A 1 86 ? 7.574 3.102 -8.511 1.00 86.50 86 PHE A N 1
ATOM 688 C CA . PHE A 1 86 ? 6.985 2.602 -9.752 1.00 86.50 86 PHE A CA 1
ATOM 689 C C . PHE A 1 86 ? 7.060 3.650 -10.873 1.00 86.50 86 PHE A C 1
ATOM 691 O O . PHE A 1 86 ? 7.462 3.341 -12.001 1.00 86.50 86 PHE A O 1
ATOM 698 N N . GLU A 1 87 ? 6.741 4.903 -10.546 1.00 85.88 87 GLU A N 1
ATOM 699 C CA . GLU A 1 87 ? 6.851 6.047 -11.454 1.00 85.88 87 GLU A CA 1
ATOM 700 C C . GLU A 1 87 ? 8.308 6.339 -11.827 1.00 85.88 87 GLU A C 1
ATOM 702 O O . GLU A 1 87 ? 8.639 6.414 -13.014 1.00 85.88 87 GLU A O 1
ATOM 707 N N . PHE A 1 88 ? 9.199 6.430 -10.832 1.00 86.88 88 PHE A N 1
ATOM 708 C CA . PHE A 1 88 ? 10.628 6.677 -11.044 1.00 86.88 88 PHE A CA 1
ATOM 709 C C . PHE A 1 88 ? 11.271 5.612 -11.942 1.00 86.88 88 PHE A C 1
ATOM 711 O O . PHE A 1 88 ? 12.030 5.934 -12.858 1.00 86.88 88 PHE A O 1
ATOM 718 N N . SER A 1 89 ? 10.912 4.343 -11.732 1.00 84.94 89 SER A N 1
ATOM 719 C CA . SER A 1 89 ? 11.416 3.203 -12.512 1.00 84.94 89 SER A CA 1
ATOM 720 C C . SER A 1 89 ? 10.856 3.151 -13.941 1.00 84.94 89 SER A C 1
ATOM 722 O O . SER A 1 89 ? 11.217 2.268 -14.727 1.00 84.94 89 SER A O 1
ATOM 724 N N . LYS A 1 90 ? 9.982 4.103 -14.309 1.00 83.00 90 LYS A N 1
ATOM 725 C CA . LYS A 1 90 ? 9.307 4.184 -15.609 1.00 83.00 90 LYS A CA 1
ATOM 726 C C . LYS A 1 90 ? 8.595 2.877 -15.961 1.00 83.00 90 LYS A C 1
ATOM 728 O O . LYS A 1 90 ? 8.621 2.444 -17.112 1.00 83.00 90 LYS A O 1
ATOM 733 N N . CYS A 1 91 ? 7.949 2.250 -14.979 1.00 77.12 91 CYS A N 1
ATOM 734 C CA . CYS A 1 91 ? 7.180 1.023 -15.196 1.00 77.12 91 CYS A CA 1
ATOM 735 C C . CYS A 1 91 ? 5.925 1.247 -16.066 1.00 77.12 91 CYS A C 1
ATOM 737 O O . CYS A 1 91 ? 5.351 0.292 -16.580 1.00 77.12 91 CYS A O 1
ATOM 739 N N . HIS A 1 92 ? 5.529 2.508 -16.281 1.00 65.75 92 HIS A N 1
ATOM 740 C CA . HIS A 1 92 ? 4.423 2.916 -17.153 1.00 65.75 92 HIS A CA 1
ATOM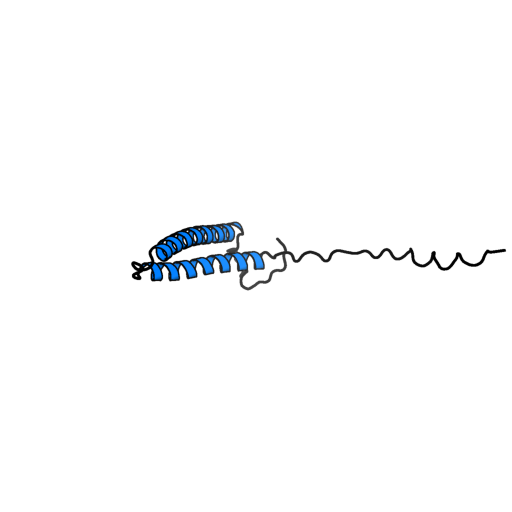 741 C C . HIS A 1 92 ? 4.749 2.949 -18.659 1.00 65.75 92 HIS A C 1
ATOM 743 O O . HIS A 1 92 ? 3.838 3.184 -19.447 1.00 65.75 92 HIS A O 1
ATOM 749 N N . SER A 1 93 ? 6.008 2.770 -19.085 1.00 52.00 93 SER A N 1
ATOM 750 C CA . SER A 1 93 ? 6.392 3.049 -20.477 1.00 52.00 93 SER A CA 1
ATOM 751 C C . SER A 1 93 ? 5.881 1.970 -21.437 1.00 52.00 93 SER A C 1
ATOM 753 O O . SER A 1 93 ? 6.512 0.918 -21.498 1.00 52.00 93 SER A O 1
ATOM 755 N N . ASP A 1 94 ? 4.783 2.252 -22.150 1.00 53.50 94 ASP A N 1
ATOM 756 C CA . ASP A 1 94 ? 4.369 1.906 -23.536 1.00 53.50 94 ASP A CA 1
ATOM 757 C C . ASP A 1 94 ? 4.459 0.442 -24.025 1.00 53.50 94 ASP A C 1
ATOM 759 O O . ASP A 1 94 ? 3.935 0.066 -25.073 1.00 53.50 94 ASP A O 1
ATOM 763 N N . ALA A 1 95 ? 5.094 -0.413 -23.250 1.00 53.16 95 ALA A N 1
ATOM 764 C CA . ALA A 1 95 ? 5.302 -1.822 -23.422 1.00 53.16 95 ALA A CA 1
ATOM 765 C C . ALA A 1 95 ? 4.596 -2.467 -22.238 1.00 53.16 95 ALA A C 1
ATOM 767 O O . ALA A 1 95 ? 4.782 -2.071 -21.092 1.00 53.16 95 ALA A O 1
ATOM 768 N N . ARG A 1 96 ? 3.742 -3.444 -22.513 1.00 54.16 96 ARG A N 1
ATOM 769 C CA . ARG A 1 96 ? 3.086 -4.283 -21.512 1.00 54.16 96 ARG A CA 1
ATOM 770 C C . ARG A 1 96 ? 4.143 -5.046 -20.696 1.00 54.16 96 ARG A C 1
ATOM 772 O O . ARG A 1 96 ? 4.388 -6.217 -20.958 1.00 54.16 96 ARG A O 1
ATOM 779 N N . TRP A 1 97 ? 4.819 -4.396 -19.749 1.00 51.31 97 TRP A N 1
ATOM 780 C CA . TRP A 1 97 ? 5.835 -5.013 -18.881 1.00 51.31 97 TRP A CA 1
ATOM 781 C C . TRP A 1 97 ? 5.217 -6.094 -17.995 1.00 51.31 97 TRP A C 1
ATOM 783 O O . TRP A 1 97 ? 5.816 -7.131 -17.754 1.00 51.31 97 TRP A O 1
ATOM 793 N N . ASN A 1 98 ? 3.951 -5.906 -17.634 1.00 46.69 98 ASN A N 1
ATOM 794 C CA . ASN A 1 98 ? 3.064 -6.904 -17.050 1.00 46.69 98 ASN A CA 1
ATOM 795 C C . ASN A 1 98 ? 2.825 -8.150 -17.937 1.00 46.69 98 ASN A C 1
ATOM 797 O O . ASN A 1 98 ? 2.345 -9.155 -17.426 1.00 46.69 98 ASN A O 1
ATOM 801 N N . GLU A 1 99 ? 3.172 -8.121 -19.230 1.00 46.41 99 GLU A N 1
ATOM 802 C CA . GLU A 1 99 ? 3.108 -9.269 -20.157 1.00 46.41 99 GLU A CA 1
ATOM 803 C C . GLU A 1 99 ? 4.492 -9.721 -20.650 1.00 46.41 99 GLU A C 1
ATOM 805 O O . GLU A 1 99 ? 4.606 -10.673 -21.422 1.00 46.41 99 GLU A O 1
ATOM 810 N N . ARG A 1 100 ? 5.562 -9.044 -20.230 1.00 48.25 100 ARG A N 1
ATOM 811 C CA . ARG A 1 100 ? 6.912 -9.296 -20.713 1.00 48.25 100 ARG A CA 1
ATOM 812 C C . ARG A 1 100 ? 7.841 -9.546 -19.533 1.00 48.25 100 ARG A C 1
ATOM 814 O O . ARG A 1 100 ? 8.384 -8.612 -18.950 1.00 48.25 100 ARG A O 1
ATOM 821 N N . LEU A 1 101 ? 8.072 -10.830 -19.260 1.00 46.78 101 LEU A N 1
ATOM 822 C CA . LEU A 1 101 ? 9.303 -11.318 -18.634 1.00 46.78 101 LEU A CA 1
ATOM 823 C C . LEU A 1 101 ? 10.466 -10.950 -19.570 1.00 46.78 101 LEU A C 1
ATOM 825 O O . LEU A 1 101 ? 10.914 -11.761 -20.376 1.00 46.78 101 LEU A O 1
ATOM 829 N N . ILE A 1 102 ? 10.861 -9.677 -19.572 1.00 49.25 102 ILE A N 1
ATOM 830 C CA . ILE A 1 102 ? 12.038 -9.213 -20.297 1.00 49.25 102 ILE A CA 1
ATOM 831 C C . ILE A 1 102 ? 13.235 -9.551 -19.415 1.00 49.25 102 ILE A C 1
ATOM 833 O O . ILE A 1 102 ? 13.301 -9.044 -18.300 1.00 49.25 102 ILE A O 1
ATOM 837 N N . PRO A 1 103 ? 14.168 -10.386 -19.897 1.00 50.19 103 PRO A N 1
ATOM 838 C CA . PRO A 1 103 ? 15.322 -10.832 -19.130 1.00 50.19 103 PRO A CA 1
ATOM 839 C C . PRO A 1 103 ? 16.411 -9.761 -19.011 1.00 50.19 103 PRO A C 1
ATOM 841 O O . PRO A 1 103 ? 17.500 -10.087 -18.554 1.00 50.19 103 PRO A O 1
ATOM 844 N N . ASP A 1 104 ? 16.157 -8.516 -19.432 1.00 48.75 104 ASP A N 1
ATOM 845 C CA . ASP A 1 104 ? 17.144 -7.449 -19.307 1.00 48.75 104 ASP A CA 1
ATOM 846 C C . ASP A 1 104 ? 17.356 -7.149 -17.813 1.00 48.75 104 ASP A C 1
ATOM 848 O O . ASP A 1 104 ? 16.416 -6.707 -17.129 1.00 48.75 104 ASP A O 1
ATOM 852 N N . PRO A 1 105 ? 18.562 -7.432 -17.291 1.00 51.19 105 PRO A N 1
ATOM 853 C CA . PRO A 1 105 ? 18.888 -7.156 -15.905 1.00 51.19 105 PRO A CA 1
ATOM 854 C C . PRO A 1 105 ? 18.962 -5.643 -15.685 1.00 51.19 105 PRO A C 1
ATOM 856 O O . PRO A 1 105 ? 19.289 -4.887 -16.605 1.00 51.19 105 PRO A O 1
ATOM 859 N N . ILE A 1 106 ? 18.617 -5.212 -14.472 1.00 55.22 106 ILE A N 1
ATOM 860 C CA . ILE A 1 106 ? 18.736 -3.811 -14.038 1.00 55.22 106 ILE A CA 1
ATOM 861 C C . ILE A 1 106 ? 20.191 -3.484 -13.709 1.00 55.22 106 ILE A C 1
ATOM 863 O O . ILE A 1 106 ? 20.847 -4.332 -13.064 1.00 55.22 106 ILE A O 1
#